Protein AF-A0A257A6Y6-F1 (afdb_monomer_lite)

Sequence (175 aa):
MRRFQKVVIEVLAIAIVLIFVLYIRKLEIEFATEEYEHLYDILMAGVLIVLAGYVSLRTGLSTSILELLFGGLGRLLGITPTGTLAFLAEIGAIMLMFIAGTEIDINILKKKFKESMLLGSLIFLVPFTTLTITHAVWKGALTHASILLGIALGATSVAVVYTILYDILILYSPL

Foldseek 3Di:
DVVVVVVVVVVVVLVVVVVVLLVVLVVPPVPVDPVVLVVNLVVQLVVLLVVLVVVCVVPVDDSVVSSVVSVVVVVVVVRDCDPVNVVVVVVVVVVVVVVVVVPDDPVVCVVCVVVCVVVVCCLQCVQLVVQLVVVCVVVVHRDPVSNVRSNVPSDDDVPVVVSVCVVVVVVVDDD

pLDDT: mean 82.17, std 13.12, range [41.72, 97.62]

Structure (mmCIF, N/CA/C/O backbone):
data_AF-A0A257A6Y6-F1
#
_entry.id   AF-A0A257A6Y6-F1
#
loop_
_atom_site.group_PDB
_atom_site.id
_atom_site.type_symbol
_atom_site.label_atom_id
_atom_site.label_alt_id
_atom_site.label_comp_id
_atom_site.label_asym_id
_atom_site.label_entity_id
_atom_site.label_seq_id
_atom_site.pdbx_PDB_ins_code
_atom_site.Cartn_x
_atom_site.Cartn_y
_atom_site.Cartn_z
_atom_site.occupancy
_atom_site.B_iso_or_equiv
_atom_site.auth_seq_id
_atom_site.auth_comp_id
_atom_site.auth_asym_id
_atom_site.auth_atom_id
_atom_site.pdbx_PDB_model_num
ATOM 1 N N . MET A 1 1 ? -9.467 -34.183 -17.271 1.00 52.50 1 MET A N 1
ATOM 2 C CA . MET A 1 1 ? -8.665 -33.692 -18.421 1.00 52.50 1 MET A CA 1
ATOM 3 C C . MET A 1 1 ? -8.907 -32.226 -18.801 1.00 52.50 1 MET A C 1
ATOM 5 O O . MET A 1 1 ? -7.928 -31.499 -18.889 1.00 52.50 1 MET A O 1
ATOM 9 N N . ARG A 1 2 ? -10.152 -31.733 -18.952 1.00 59.53 2 ARG A N 1
ATOM 10 C CA . ARG A 1 2 ? -10.422 -30.342 -19.404 1.00 59.53 2 ARG A CA 1
ATOM 11 C C . ARG A 1 2 ? -9.898 -29.218 -18.488 1.00 59.53 2 ARG A C 1
ATOM 13 O O . ARG A 1 2 ? -9.516 -28.171 -18.991 1.00 59.53 2 ARG A O 1
ATOM 20 N N . ARG A 1 3 ? -9.863 -29.413 -17.162 1.00 65.19 3 ARG A N 1
ATOM 21 C CA . ARG A 1 3 ? -9.395 -28.385 -16.204 1.00 65.19 3 ARG A CA 1
ATOM 22 C C . ARG A 1 3 ? -7.877 -28.175 -16.268 1.00 65.19 3 ARG A C 1
ATOM 24 O O . ARG A 1 3 ? -7.427 -27.042 -16.261 1.00 65.19 3 ARG A O 1
ATOM 31 N N . PHE A 1 4 ? -7.115 -29.258 -16.428 1.00 66.81 4 PHE A N 1
ATOM 32 C CA . PHE A 1 4 ? -5.658 -29.212 -16.576 1.00 66.81 4 PHE A CA 1
ATOM 33 C C . PHE A 1 4 ? -5.238 -28.563 -17.904 1.00 66.81 4 PHE A C 1
ATOM 35 O O . PHE A 1 4 ? -4.391 -27.681 -17.911 1.00 66.81 4 PHE A O 1
ATOM 42 N N . GLN A 1 5 ? -5.902 -28.908 -19.016 1.00 68.69 5 GLN A N 1
ATOM 43 C CA . GLN A 1 5 ? -5.630 -28.281 -20.317 1.00 68.69 5 GLN A CA 1
ATOM 44 C C . GLN A 1 5 ? -5.923 -26.774 -20.328 1.00 68.69 5 GLN A C 1
ATOM 46 O O . GLN A 1 5 ? -5.156 -26.020 -20.915 1.00 68.69 5 GLN A O 1
ATOM 51 N N . LYS A 1 6 ? -6.983 -26.318 -19.644 1.00 68.81 6 LYS A N 1
ATOM 52 C CA . LYS A 1 6 ? -7.270 -24.881 -19.502 1.00 68.81 6 LYS A CA 1
ATOM 53 C C . LYS A 1 6 ? -6.167 -24.141 -18.742 1.00 68.81 6 LYS A C 1
ATOM 55 O O . LYS A 1 6 ? -5.721 -23.102 -19.205 1.00 68.81 6 LYS A O 1
ATOM 60 N N . VAL A 1 7 ? -5.682 -24.705 -17.634 1.00 67.62 7 VAL A N 1
ATOM 61 C CA . VAL A 1 7 ? -4.586 -24.104 -16.852 1.00 67.62 7 VAL A CA 1
ATOM 62 C C . VAL A 1 7 ? -3.303 -24.019 -17.681 1.00 67.62 7 VAL A C 1
ATOM 64 O O . VAL A 1 7 ? -2.652 -22.982 -17.685 1.00 67.62 7 VAL A O 1
ATOM 67 N N . VAL A 1 8 ? -2.964 -25.068 -18.435 1.00 71.94 8 VAL A N 1
ATOM 68 C CA . VAL A 1 8 ? -1.762 -25.077 -19.286 1.00 71.94 8 VAL A CA 1
ATOM 69 C C . VAL A 1 8 ? -1.834 -24.014 -20.387 1.00 71.94 8 VAL A C 1
ATOM 71 O O . VAL A 1 8 ? -0.859 -23.299 -20.596 1.00 71.94 8 VAL A O 1
ATOM 74 N N . ILE A 1 9 ? -2.983 -23.868 -21.053 1.00 72.25 9 ILE A N 1
ATOM 75 C CA . ILE A 1 9 ? -3.188 -22.851 -22.099 1.00 72.25 9 ILE A CA 1
ATOM 76 C C . ILE A 1 9 ? -3.085 -21.434 -21.521 1.00 72.25 9 ILE A C 1
ATOM 78 O O . ILE A 1 9 ? -2.517 -20.550 -22.153 1.00 72.25 9 ILE A O 1
ATOM 82 N N . GLU A 1 10 ? -3.596 -21.213 -20.314 1.00 65.25 10 GLU A N 1
ATOM 83 C CA . GLU A 1 10 ? -3.564 -19.903 -19.658 1.00 65.25 10 GLU A CA 1
ATOM 84 C C . GLU A 1 10 ? -2.170 -19.532 -19.151 1.00 65.25 10 GLU A C 1
ATOM 86 O O . GLU A 1 10 ? -1.745 -18.393 -19.324 1.00 65.25 10 GLU A O 1
ATOM 91 N N . VAL A 1 11 ? -1.428 -20.490 -18.586 1.00 70.50 11 VAL A N 1
ATOM 92 C CA . VAL A 1 11 ? -0.019 -20.291 -18.215 1.00 70.50 11 VAL A CA 1
ATOM 93 C C . VAL A 1 11 ? 0.812 -19.974 -19.456 1.00 70.50 11 VAL A C 1
ATOM 95 O O . VAL A 1 11 ? 1.629 -19.058 -19.423 1.00 70.50 11 VAL A O 1
ATOM 98 N N . LEU A 1 12 ? 0.559 -20.670 -20.567 1.00 74.88 12 LEU A N 1
ATOM 99 C CA . LEU A 1 12 ? 1.161 -20.353 -21.861 1.00 74.88 12 LEU A CA 1
ATOM 100 C C . LEU A 1 12 ? 0.779 -18.952 -22.338 1.00 74.88 12 LEU A C 1
ATOM 102 O O . LEU A 1 12 ? 1.658 -18.227 -22.777 1.00 74.88 12 LEU A O 1
ATOM 106 N N . ALA A 1 13 ? -0.482 -18.537 -22.216 1.00 70.75 13 ALA A N 1
ATOM 107 C CA . ALA A 1 13 ? -0.917 -17.199 -22.614 1.00 70.75 13 ALA A CA 1
ATOM 108 C C . ALA A 1 13 ? -0.239 -16.100 -21.778 1.00 70.75 13 ALA A C 1
ATOM 110 O O . ALA A 1 13 ? 0.275 -15.141 -22.344 1.00 70.75 13 ALA A O 1
ATOM 111 N N . ILE A 1 14 ? -0.162 -16.262 -20.454 1.00 70.25 14 ILE A N 1
ATOM 112 C CA . ILE A 1 14 ? 0.536 -15.319 -19.566 1.00 70.25 14 ILE A CA 1
ATOM 113 C C . ILE A 1 14 ? 2.029 -15.285 -19.899 1.00 70.25 14 ILE A C 1
ATOM 115 O O . ILE A 1 14 ? 2.600 -14.206 -20.039 1.00 70.25 14 ILE A O 1
ATOM 119 N N . ALA A 1 15 ? 2.658 -16.449 -20.080 1.00 72.19 15 ALA A N 1
ATOM 120 C CA . ALA A 1 15 ? 4.059 -16.537 -20.473 1.00 72.19 15 ALA A CA 1
ATOM 121 C C . ALA A 1 15 ? 4.304 -15.891 -21.843 1.00 72.19 15 ALA A C 1
ATOM 123 O O . ALA A 1 15 ? 5.286 -15.179 -21.997 1.00 72.19 15 ALA A O 1
ATOM 124 N N . ILE A 1 16 ? 3.404 -16.069 -22.814 1.00 77.69 16 ILE A N 1
ATOM 125 C CA . ILE A 1 16 ? 3.476 -15.435 -24.137 1.00 77.69 16 ILE A CA 1
ATOM 126 C C . ILE A 1 16 ? 3.357 -13.920 -24.015 1.00 77.69 16 ILE A C 1
ATOM 128 O O . ILE A 1 16 ? 4.151 -13.220 -24.631 1.00 77.69 16 ILE A O 1
ATOM 132 N N . VAL A 1 17 ? 2.421 -13.400 -23.215 1.00 72.12 17 VAL A N 1
ATOM 133 C CA . VAL A 1 17 ? 2.286 -11.950 -23.016 1.00 72.12 17 VAL A CA 1
ATOM 134 C C . VAL A 1 17 ? 3.529 -11.389 -22.330 1.00 72.12 17 VAL A C 1
ATOM 136 O O . VAL A 1 17 ? 4.058 -10.382 -22.785 1.00 72.12 17 VAL A O 1
ATOM 139 N N . LEU A 1 18 ? 4.056 -12.061 -21.303 1.00 71.12 18 LEU A N 1
ATOM 140 C CA . LEU A 1 18 ? 5.301 -11.657 -20.643 1.00 71.12 18 LEU A CA 1
ATOM 141 C C . LEU A 1 18 ? 6.507 -11.728 -21.591 1.00 71.12 18 LEU A C 1
ATOM 143 O O . LEU A 1 18 ? 7.322 -10.814 -21.609 1.00 71.12 18 LEU A O 1
ATOM 147 N N . ILE A 1 19 ? 6.618 -12.770 -22.416 1.00 73.31 19 ILE A N 1
ATOM 148 C CA . ILE A 1 19 ? 7.683 -12.908 -23.420 1.00 73.31 19 ILE A CA 1
ATOM 149 C C . ILE A 1 19 ? 7.540 -11.848 -24.515 1.00 73.31 19 ILE A C 1
ATOM 151 O O . ILE A 1 19 ? 8.543 -11.289 -24.940 1.00 73.31 19 ILE A O 1
ATOM 155 N N . PHE A 1 20 ? 6.321 -11.539 -24.954 1.00 74.88 20 PHE A N 1
ATOM 156 C CA . PHE A 1 20 ? 6.046 -10.486 -25.928 1.00 74.88 20 PHE A CA 1
ATOM 157 C C . PHE A 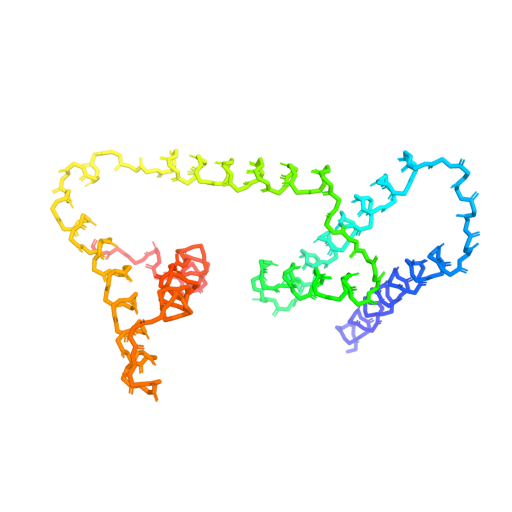1 20 ? 6.437 -9.114 -25.375 1.00 74.88 20 PHE A C 1
ATOM 159 O O . PHE A 1 20 ? 7.163 -8.371 -26.024 1.00 74.88 20 PHE A O 1
ATOM 166 N N . VAL A 1 21 ? 6.057 -8.830 -24.132 1.00 69.38 21 VAL A N 1
ATOM 167 C CA . VAL A 1 21 ? 6.500 -7.661 -23.364 1.00 69.38 21 VAL A CA 1
ATOM 168 C C . VAL A 1 21 ? 8.030 -7.560 -23.321 1.00 69.38 21 VAL A C 1
ATOM 170 O O . VAL A 1 21 ? 8.603 -6.511 -23.614 1.00 69.38 21 VAL A O 1
ATOM 173 N N . LEU A 1 22 ? 8.710 -8.663 -22.995 1.00 67.44 22 LEU A N 1
ATOM 174 C CA . LEU A 1 22 ? 10.173 -8.726 -22.954 1.00 67.44 22 LEU A CA 1
ATOM 175 C C . LEU A 1 22 ? 10.795 -8.521 -24.337 1.00 67.44 22 LEU A C 1
ATOM 177 O O . LEU A 1 22 ? 11.850 -7.898 -24.455 1.00 67.44 22 LEU A O 1
ATOM 181 N N . TYR A 1 23 ? 10.151 -9.047 -25.375 1.00 70.75 23 TYR A N 1
ATOM 182 C CA . TYR A 1 23 ? 10.593 -8.940 -26.756 1.00 70.75 23 TYR A CA 1
ATOM 183 C C . TYR A 1 23 ? 10.501 -7.502 -27.267 1.00 70.75 23 TYR A C 1
ATOM 185 O O . TYR A 1 23 ? 11.476 -7.017 -27.835 1.00 70.75 23 TYR A O 1
ATOM 193 N N . ILE A 1 24 ? 9.394 -6.799 -26.998 1.00 68.19 24 ILE A N 1
ATOM 194 C CA . ILE A 1 24 ? 9.243 -5.380 -27.351 1.00 68.19 24 ILE A CA 1
ATOM 195 C C . ILE A 1 24 ? 10.332 -4.540 -26.672 1.00 68.19 24 ILE A C 1
ATOM 197 O O . ILE A 1 24 ? 10.921 -3.677 -27.316 1.00 68.19 24 ILE A O 1
ATOM 201 N N . ARG A 1 25 ? 10.677 -4.841 -25.413 1.00 64.31 25 ARG A N 1
ATOM 202 C CA . ARG A 1 25 ? 11.758 -4.139 -24.707 1.00 64.31 25 ARG A CA 1
ATOM 203 C C . ARG A 1 25 ? 13.143 -4.422 -25.287 1.00 64.31 25 ARG A C 1
ATOM 205 O O . ARG A 1 25 ? 13.955 -3.513 -25.418 1.00 64.31 25 ARG A O 1
ATOM 212 N N . LYS A 1 26 ? 13.430 -5.688 -25.607 1.00 64.75 26 LYS A N 1
ATOM 213 C CA . LYS A 1 26 ? 14.716 -6.104 -26.191 1.00 64.75 26 LYS A CA 1
ATOM 214 C C . LYS A 1 26 ? 14.917 -5.540 -27.596 1.00 64.75 26 LYS A C 1
ATOM 216 O O . LYS A 1 26 ? 16.043 -5.514 -28.076 1.00 64.75 26 LYS A O 1
ATOM 221 N N . LEU A 1 27 ? 13.843 -5.102 -28.247 1.00 64.69 27 LEU A N 1
ATOM 222 C CA . LEU A 1 27 ? 13.906 -4.587 -29.601 1.00 64.69 27 LEU A CA 1
ATOM 223 C C . LEU A 1 27 ? 14.660 -3.255 -29.726 1.00 64.69 27 LEU A C 1
ATOM 225 O O . LEU A 1 27 ? 14.687 -2.775 -30.852 1.00 64.69 27 LEU A O 1
ATOM 229 N N . GLU A 1 28 ? 15.224 -2.691 -28.633 1.00 52.81 28 GLU A N 1
ATOM 230 C CA . GLU A 1 28 ? 15.923 -1.389 -28.593 1.00 52.81 28 GLU A CA 1
ATOM 231 C C . GLU A 1 28 ? 15.316 -0.464 -29.640 1.00 52.81 28 GLU A C 1
ATOM 233 O O . GLU A 1 28 ? 15.978 -0.036 -30.583 1.00 52.81 28 GLU A O 1
ATOM 238 N N . ILE A 1 29 ? 13.992 -0.261 -29.550 1.00 56.50 29 ILE A N 1
ATOM 239 C CA . ILE A 1 29 ? 13.375 0.760 -30.376 1.00 56.50 29 ILE A CA 1
ATOM 240 C C . ILE A 1 29 ? 14.006 2.028 -29.84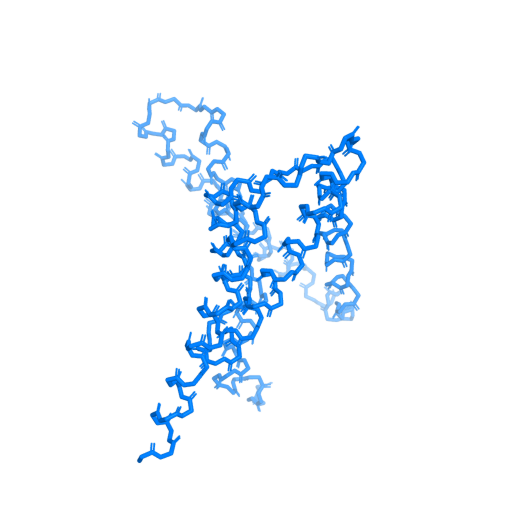0 1.00 56.50 29 ILE A C 1
ATOM 242 O O . ILE A 1 29 ? 13.686 2.468 -28.737 1.00 56.50 29 ILE A O 1
ATOM 246 N N . GLU A 1 30 ? 14.993 2.510 -30.583 1.00 48.75 30 GLU A N 1
ATOM 247 C CA . GLU A 1 30 ? 15.723 3.743 -30.382 1.00 48.75 30 GLU A CA 1
ATOM 248 C C . GLU A 1 30 ? 14.687 4.856 -30.563 1.00 48.75 30 GLU A C 1
ATOM 250 O O . GLU A 1 30 ? 14.535 5.471 -31.618 1.00 48.75 30 GLU A O 1
ATOM 255 N N . PHE A 1 31 ? 13.829 5.003 -29.555 1.00 54.31 31 PHE A N 1
ATOM 256 C CA . PHE A 1 31 ? 12.804 6.016 -29.505 1.00 54.31 31 PHE A CA 1
ATOM 257 C C . PHE A 1 31 ? 13.561 7.326 -29.362 1.00 54.31 31 PHE A C 1
ATOM 259 O O . PHE A 1 31 ? 14.047 7.676 -28.292 1.00 54.31 31 PHE A O 1
ATOM 266 N N . ALA A 1 32 ? 13.704 8.029 -30.480 1.00 54.47 32 ALA A N 1
ATOM 267 C CA . ALA A 1 32 ? 14.546 9.209 -30.629 1.00 54.47 32 ALA A CA 1
ATOM 268 C C . ALA A 1 32 ? 14.074 10.447 -29.822 1.00 54.47 32 ALA A C 1
ATOM 270 O O . ALA A 1 32 ? 14.521 11.558 -30.092 1.00 54.47 32 ALA A O 1
ATOM 271 N N . THR A 1 33 ? 13.173 10.282 -28.844 1.00 60.44 33 THR A N 1
ATOM 272 C CA . THR A 1 33 ? 12.522 11.359 -28.075 1.00 60.44 33 THR A CA 1
ATOM 273 C C . THR A 1 33 ? 12.005 10.833 -26.723 1.00 60.44 33 THR A C 1
ATOM 275 O O . THR A 1 33 ? 11.277 9.839 -26.707 1.00 60.44 33 THR A O 1
ATOM 278 N N . GLU A 1 34 ? 12.322 11.528 -25.615 1.00 62.12 34 GLU A N 1
ATOM 279 C CA . GLU A 1 34 ? 11.955 11.183 -24.214 1.00 62.12 34 GLU A CA 1
ATOM 280 C C . GLU A 1 34 ? 10.445 10.934 -24.001 1.00 62.12 34 GLU A C 1
ATOM 282 O O . GLU A 1 34 ? 10.036 10.161 -23.136 1.00 62.12 34 GLU A O 1
ATOM 287 N N . GLU A 1 35 ? 9.593 11.540 -24.829 1.00 64.50 35 GLU A N 1
ATOM 288 C CA . GLU A 1 35 ? 8.132 11.433 -24.740 1.00 64.50 35 GLU A CA 1
ATOM 289 C C . GLU A 1 35 ? 7.608 9.994 -24.940 1.00 64.50 35 GLU A C 1
ATOM 291 O O . GLU A 1 35 ? 6.633 9.586 -24.303 1.00 64.50 35 GLU A O 1
ATOM 296 N N . TYR A 1 36 ? 8.277 9.182 -25.768 1.00 67.31 36 TYR A N 1
ATOM 297 C CA . TYR A 1 36 ? 7.852 7.801 -26.039 1.00 67.31 36 TYR A CA 1
ATOM 298 C C . TYR A 1 36 ? 8.282 6.812 -24.953 1.00 67.31 36 TYR A C 1
ATOM 300 O O . TYR A 1 36 ? 7.615 5.794 -24.760 1.00 67.31 36 TYR A O 1
ATOM 308 N N . GLU A 1 37 ? 9.355 7.112 -24.218 1.00 66.94 37 GLU A N 1
ATOM 309 C CA . GLU A 1 37 ? 9.819 6.273 -23.110 1.00 66.94 37 GLU A CA 1
ATOM 310 C C . GLU A 1 37 ? 8.783 6.269 -21.973 1.00 66.94 37 GLU A C 1
ATOM 312 O O . GLU A 1 37 ? 8.416 5.218 -21.445 1.00 66.94 37 GLU A O 1
ATOM 317 N N . HIS A 1 38 ? 8.194 7.434 -21.681 1.00 73.31 38 HIS A N 1
ATOM 318 C CA . HIS A 1 38 ? 7.113 7.557 -20.703 1.00 73.31 38 HIS A CA 1
ATOM 319 C C . HIS A 1 38 ? 5.833 6.828 -21.124 1.00 73.31 38 HIS A C 1
ATOM 321 O O . HIS A 1 38 ? 5.181 6.195 -20.289 1.00 73.31 38 HIS A O 1
ATOM 327 N N . LEU A 1 39 ? 5.469 6.895 -22.409 1.00 78.00 39 LEU A N 1
ATOM 328 C CA . LEU A 1 39 ? 4.303 6.185 -22.937 1.00 78.00 39 LEU A CA 1
ATOM 329 C C . LEU A 1 39 ? 4.484 4.665 -22.834 1.00 78.00 39 LEU A C 1
ATOM 331 O O . LEU A 1 39 ? 3.550 3.956 -22.450 1.00 78.00 39 LEU A O 1
ATOM 335 N N . TYR A 1 40 ? 5.684 4.173 -23.142 1.00 78.00 40 TYR A N 1
ATOM 336 C CA . TYR A 1 40 ? 6.017 2.759 -23.038 1.00 78.00 40 TYR A CA 1
ATOM 337 C C . TYR A 1 40 ? 5.865 2.240 -21.602 1.00 78.00 40 TYR A C 1
ATOM 339 O O . TYR A 1 40 ? 5.175 1.241 -21.390 1.00 78.00 40 TYR A O 1
ATOM 347 N N . ASP A 1 41 ? 6.423 2.948 -20.616 1.00 78.56 41 ASP A N 1
ATOM 348 C CA . ASP A 1 41 ? 6.339 2.565 -19.200 1.00 78.56 41 ASP A CA 1
ATOM 349 C C . ASP A 1 41 ? 4.887 2.510 -18.691 1.00 78.56 41 ASP A C 1
ATOM 351 O O . ASP A 1 41 ? 4.521 1.590 -17.954 1.00 78.56 41 ASP A O 1
ATOM 355 N N . ILE A 1 42 ? 4.025 3.436 -19.127 1.00 83.62 42 ILE A N 1
ATOM 356 C CA . ILE A 1 42 ? 2.598 3.456 -18.758 1.00 83.62 42 ILE A CA 1
ATOM 357 C C . ILE A 1 42 ? 1.847 2.272 -19.372 1.00 83.62 42 ILE A C 1
ATOM 359 O O . ILE A 1 42 ? 1.098 1.586 -18.672 1.00 83.62 42 ILE A O 1
ATOM 363 N N . LEU A 1 43 ? 2.041 2.013 -20.669 1.00 83.88 43 LEU A N 1
ATOM 364 C CA . LEU A 1 43 ? 1.409 0.878 -21.350 1.00 83.88 43 LEU A CA 1
ATOM 365 C C . LEU A 1 43 ? 1.838 -0.441 -20.710 1.00 83.88 43 LEU A C 1
ATOM 367 O O . LEU A 1 43 ? 1.012 -1.317 -20.451 1.00 83.88 43 LEU A O 1
ATOM 371 N N . MET A 1 44 ? 3.125 -0.546 -20.395 1.00 81.25 44 MET A N 1
ATOM 372 C CA . MET A 1 44 ? 3.700 -1.701 -19.735 1.00 81.25 44 MET A CA 1
ATOM 373 C C . MET A 1 44 ? 3.135 -1.922 -18.332 1.00 81.25 44 MET A C 1
ATOM 375 O O . MET A 1 44 ? 2.715 -3.038 -18.011 1.00 81.25 44 MET A O 1
ATOM 379 N N . ALA A 1 45 ? 3.066 -0.872 -17.513 1.00 86.31 45 ALA A N 1
ATOM 380 C CA . ALA A 1 45 ? 2.431 -0.936 -16.202 1.00 86.31 45 ALA A CA 1
ATOM 381 C C . ALA A 1 45 ? 0.957 -1.365 -16.317 1.00 86.31 45 ALA A C 1
ATOM 383 O O . ALA A 1 45 ? 0.524 -2.264 -15.598 1.00 86.31 45 ALA A O 1
ATOM 384 N N . GLY A 1 46 ? 0.209 -0.804 -17.273 1.00 88.25 46 GLY A N 1
ATOM 385 C CA . GLY A 1 46 ? -1.187 -1.164 -17.527 1.00 88.25 46 GLY A CA 1
ATOM 386 C C . GLY A 1 46 ? -1.377 -2.643 -17.878 1.00 88.25 46 GLY A C 1
ATOM 387 O O . GLY A 1 46 ? -2.234 -3.309 -17.297 1.00 88.25 46 GLY A O 1
ATOM 388 N N . VAL A 1 47 ? -0.546 -3.191 -18.772 1.00 87.06 47 VAL A N 1
ATOM 389 C CA . VAL A 1 47 ? -0.579 -4.623 -19.123 1.00 87.06 47 VAL A CA 1
ATOM 390 C C . VAL A 1 47 ? -0.303 -5.495 -17.897 1.00 87.06 47 VAL A C 1
ATOM 392 O O . VAL A 1 47 ? -1.020 -6.468 -17.664 1.00 87.06 47 VAL A O 1
ATOM 395 N N . LEU A 1 48 ? 0.702 -5.145 -17.089 1.00 87.31 48 LEU A N 1
ATOM 396 C CA . LEU A 1 48 ? 1.046 -5.900 -15.882 1.00 87.31 48 LEU A CA 1
ATOM 397 C C . LEU A 1 48 ? -0.072 -5.868 -14.831 1.00 87.31 48 LEU A C 1
ATOM 399 O O . LEU A 1 48 ? -0.359 -6.907 -14.238 1.00 87.31 48 LEU A O 1
ATOM 403 N N . ILE A 1 49 ? -0.739 -4.726 -14.645 1.00 90.81 49 ILE A N 1
ATOM 404 C CA . ILE A 1 49 ? -1.890 -4.585 -13.737 1.00 90.81 49 ILE A CA 1
ATOM 405 C C . ILE A 1 49 ? -3.061 -5.461 -14.208 1.00 90.81 49 ILE A C 1
ATOM 407 O O . ILE A 1 49 ? -3.619 -6.230 -13.426 1.00 90.81 49 ILE A O 1
ATOM 411 N N . VAL A 1 50 ? -3.400 -5.427 -15.501 1.00 89.69 50 VAL A N 1
ATOM 412 C CA . VAL A 1 50 ? -4.481 -6.261 -16.060 1.00 89.69 50 VAL A CA 1
ATOM 413 C C . VAL A 1 50 ? -4.162 -7.753 -15.922 1.00 89.69 50 VAL A C 1
ATOM 415 O O . VAL A 1 50 ? -5.036 -8.545 -15.561 1.00 89.69 50 VAL A O 1
ATOM 418 N N . LEU A 1 51 ? -2.908 -8.150 -16.162 1.00 86.94 51 LEU A N 1
ATOM 419 C CA . LEU A 1 51 ? -2.467 -9.528 -15.949 1.00 86.94 51 LEU A CA 1
ATOM 420 C C . LEU A 1 51 ? -2.565 -9.939 -14.477 1.00 86.94 51 LEU A C 1
ATOM 422 O O . LEU A 1 51 ? -3.045 -11.037 -14.197 1.00 86.94 51 LEU A O 1
ATOM 426 N N . ALA A 1 52 ? -2.163 -9.074 -13.544 1.00 87.06 52 ALA A N 1
ATOM 427 C CA . ALA A 1 52 ? -2.302 -9.330 -12.114 1.00 87.06 52 ALA A CA 1
ATOM 428 C C . ALA A 1 52 ? -3.773 -9.551 -11.723 1.00 87.06 52 ALA A C 1
ATOM 430 O O . ALA A 1 52 ? -4.087 -10.532 -11.044 1.00 87.06 52 ALA A O 1
ATOM 431 N N . GLY A 1 53 ? -4.688 -8.717 -12.230 1.00 87.31 53 GLY A N 1
ATOM 432 C CA . GLY A 1 53 ? -6.133 -8.887 -12.047 1.00 87.31 53 GLY A CA 1
ATOM 433 C C . GLY A 1 53 ? -6.662 -10.205 -12.624 1.00 87.31 53 GLY A C 1
ATOM 434 O O . GLY A 1 53 ? -7.409 -10.928 -11.963 1.00 87.31 53 GLY A O 1
ATOM 435 N N . TYR A 1 54 ? -6.222 -10.589 -13.824 1.00 86.50 54 TYR A N 1
ATOM 436 C CA . TYR A 1 54 ? -6.586 -11.878 -14.419 1.00 86.50 54 TYR A CA 1
ATOM 437 C C . TYR A 1 54 ? -6.095 -13.071 -13.579 1.00 86.50 54 TYR A C 1
ATOM 439 O O . TYR A 1 54 ? -6.848 -14.019 -13.335 1.00 86.50 54 TYR A O 1
ATOM 447 N N . VAL A 1 55 ? -4.844 -13.028 -13.107 1.00 83.56 55 VAL A N 1
ATOM 448 C CA . VAL A 1 55 ? -4.258 -14.075 -12.253 1.00 83.56 55 VAL A CA 1
ATOM 449 C C . VAL A 1 55 ? -4.968 -14.141 -10.898 1.00 83.56 55 VAL A C 1
ATOM 451 O O . VAL A 1 55 ? -5.176 -15.239 -10.371 1.00 83.56 55 VAL A O 1
ATOM 454 N N . SER A 1 56 ? -5.407 -13.002 -10.359 1.00 82.94 56 SER A N 1
ATOM 455 C CA . SER A 1 56 ? -6.180 -12.926 -9.115 1.00 82.94 56 SER A CA 1
ATOM 456 C C . SER A 1 56 ? -7.477 -13.726 -9.205 1.00 82.94 56 SER A C 1
ATOM 458 O O . SER A 1 56 ? -7.698 -14.623 -8.389 1.00 82.94 56 SER A O 1
ATOM 460 N N . LEU A 1 57 ? -8.263 -13.522 -10.269 1.00 83.06 57 LEU A N 1
ATOM 461 C CA . LEU A 1 57 ? -9.522 -14.245 -10.500 1.00 83.06 57 LEU A CA 1
ATOM 462 C C . LEU A 1 57 ? -9.347 -15.771 -10.581 1.00 83.06 57 LEU A C 1
ATOM 464 O O . LEU A 1 57 ? -10.298 -16.522 -10.370 1.00 83.06 57 LEU A O 1
ATOM 468 N N . ARG A 1 58 ? -8.144 -16.248 -10.916 1.00 78.56 58 ARG A N 1
ATOM 469 C CA . ARG A 1 58 ? -7.842 -17.679 -11.062 1.00 78.56 58 ARG A CA 1
ATOM 470 C C . ARG A 1 58 ? -7.280 -18.315 -9.807 1.00 78.56 58 ARG A C 1
ATOM 472 O O . ARG A 1 58 ? -7.593 -19.468 -9.522 1.00 78.56 58 ARG A O 1
ATOM 479 N N . THR A 1 59 ? -6.415 -17.592 -9.110 1.00 76.25 59 THR A N 1
ATOM 480 C CA . THR A 1 59 ? -5.712 -18.091 -7.924 1.00 76.25 59 THR A CA 1
ATOM 481 C C . THR A 1 59 ? -6.515 -17.891 -6.644 1.00 76.25 59 THR A C 1
ATOM 483 O O . THR A 1 59 ? -6.251 -18.582 -5.665 1.00 76.25 59 THR A O 1
ATOM 486 N N . GLY A 1 60 ? -7.485 -16.970 -6.645 1.00 73.62 60 GLY A N 1
ATOM 487 C CA . GLY A 1 60 ? -8.183 -16.534 -5.435 1.00 73.62 60 GLY A CA 1
ATOM 488 C C . GLY A 1 60 ? -7.318 -15.650 -4.528 1.00 73.62 60 GLY A C 1
ATOM 489 O O . GLY A 1 60 ? -7.719 -15.348 -3.410 1.00 73.62 60 GLY A O 1
ATOM 490 N N . LEU A 1 61 ? -6.126 -15.241 -4.981 1.00 78.00 61 LEU A N 1
ATOM 491 C CA . LEU A 1 61 ? -5.288 -14.277 -4.270 1.00 78.00 61 LEU A CA 1
ATOM 492 C C . LEU A 1 61 ? -5.809 -12.858 -4.508 1.00 78.00 61 LEU A C 1
ATOM 494 O O . LEU A 1 61 ? -6.279 -12.549 -5.601 1.00 78.00 61 LEU A O 1
ATOM 498 N N . SER A 1 62 ? -5.675 -11.979 -3.512 1.00 81.56 62 SER A N 1
ATOM 499 C CA . SER A 1 62 ? -6.044 -10.562 -3.634 1.00 81.56 62 SER A CA 1
ATOM 500 C C . SER A 1 62 ? -5.343 -9.899 -4.829 1.00 81.56 62 SER A C 1
ATOM 502 O O . SER A 1 62 ? -4.132 -10.066 -5.015 1.00 81.56 62 SER A O 1
ATOM 504 N N . THR A 1 63 ? -6.100 -9.127 -5.615 1.00 85.38 63 THR A N 1
ATOM 505 C CA . THR A 1 63 ? -5.597 -8.362 -6.770 1.00 85.38 63 THR A CA 1
ATOM 506 C C . THR A 1 63 ? -4.413 -7.482 -6.382 1.00 85.38 63 THR A C 1
ATOM 508 O O . THR A 1 63 ? -3.377 -7.548 -7.034 1.00 85.38 63 THR A O 1
ATOM 511 N N . SER A 1 64 ? -4.503 -6.766 -5.258 1.00 85.69 64 SER A N 1
ATOM 512 C CA . SER A 1 64 ? -3.457 -5.849 -4.789 1.00 85.69 64 SER A CA 1
ATOM 513 C C . SER A 1 64 ? -2.130 -6.549 -4.477 1.00 85.69 64 SER A C 1
ATOM 515 O O . SER A 1 64 ? -1.064 -5.997 -4.735 1.00 85.69 64 SER A O 1
ATOM 517 N N . ILE A 1 65 ? -2.164 -7.783 -3.955 1.00 84.75 65 ILE A N 1
ATOM 518 C CA . ILE A 1 65 ? -0.937 -8.562 -3.705 1.00 84.75 65 ILE A CA 1
ATOM 519 C C . ILE A 1 65 ? -0.252 -8.888 -5.034 1.00 84.75 65 ILE A C 1
ATOM 521 O O . ILE A 1 65 ? 0.962 -8.739 -5.166 1.00 84.75 65 ILE A O 1
ATOM 525 N N . LEU A 1 66 ? -1.026 -9.325 -6.029 1.00 86.25 66 LEU A N 1
ATOM 526 C CA . LEU A 1 66 ? -0.491 -9.671 -7.341 1.00 86.25 66 LEU A CA 1
ATOM 527 C C . LEU A 1 66 ? -0.010 -8.438 -8.107 1.00 86.25 66 LEU A C 1
ATOM 529 O O . LEU A 1 66 ? 1.037 -8.514 -8.740 1.00 86.25 66 LEU A O 1
ATOM 533 N N . GLU A 1 67 ? -0.701 -7.305 -8.009 1.00 90.38 67 GLU A N 1
ATOM 534 C CA . GLU A 1 67 ? -0.265 -6.034 -8.600 1.00 90.38 67 GLU A CA 1
ATOM 535 C C . GLU A 1 67 ? 1.083 -5.583 -8.026 1.00 90.38 67 GLU A C 1
ATOM 537 O O . GLU A 1 67 ? 1.968 -5.199 -8.788 1.00 90.38 67 GLU A O 1
ATOM 542 N N . LEU A 1 68 ? 1.294 -5.712 -6.710 1.00 89.12 68 LEU A N 1
ATOM 543 C CA . LEU A 1 68 ? 2.590 -5.427 -6.081 1.00 89.12 68 LEU A CA 1
ATOM 544 C C . LEU A 1 68 ? 3.694 -6.369 -6.579 1.00 89.12 68 LEU A C 1
ATOM 546 O O . LEU A 1 68 ? 4.795 -5.916 -6.897 1.00 89.12 68 LEU A O 1
ATOM 550 N N . LEU A 1 69 ? 3.409 -7.671 -6.682 1.00 88.00 69 LEU A N 1
ATOM 551 C CA . LEU A 1 69 ? 4.369 -8.650 -7.203 1.00 88.00 69 LEU A CA 1
ATOM 552 C C . LEU A 1 69 ? 4.719 -8.368 -8.669 1.00 88.00 69 LEU A C 1
ATOM 554 O O . LEU A 1 69 ? 5.894 -8.360 -9.030 1.00 88.00 69 LEU A O 1
ATOM 558 N N . PHE A 1 70 ? 3.717 -8.096 -9.504 1.00 89.12 70 PHE A N 1
ATOM 559 C CA . PHE A 1 70 ? 3.896 -7.786 -10.921 1.00 89.12 70 PHE A CA 1
ATO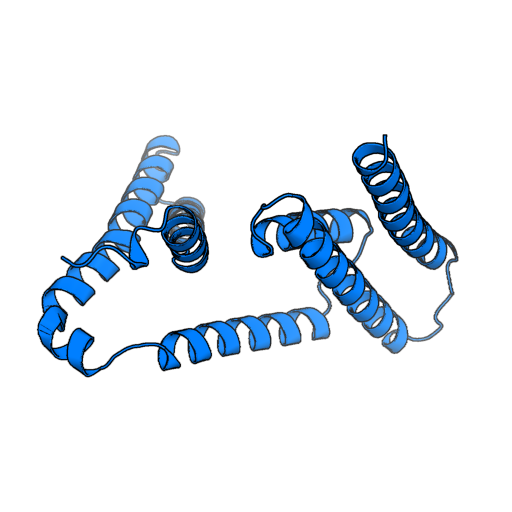M 560 C C . PHE A 1 70 ? 4.580 -6.433 -11.122 1.00 89.12 70 PHE A C 1
ATOM 562 O O . PHE A 1 70 ? 5.406 -6.314 -12.021 1.00 89.12 70 PHE A O 1
ATOM 569 N N . GLY A 1 71 ? 4.326 -5.445 -10.263 1.00 89.75 71 GLY A N 1
ATOM 570 C CA . GLY A 1 71 ? 5.068 -4.185 -10.232 1.00 89.75 71 GLY A CA 1
ATOM 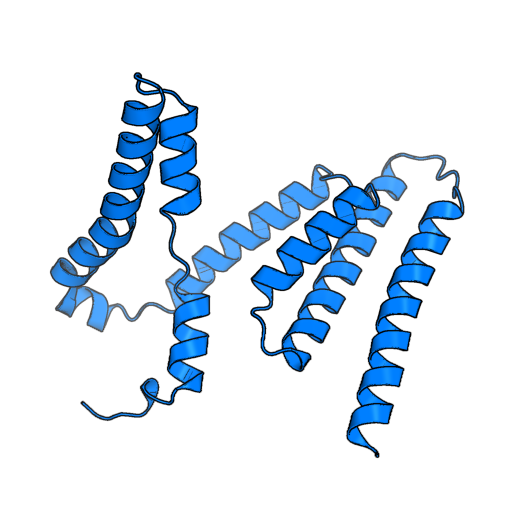571 C C . GLY A 1 71 ? 6.541 -4.391 -9.865 1.00 89.75 71 GLY A C 1
ATOM 572 O O . GLY A 1 71 ? 7.427 -3.852 -10.528 1.00 89.75 71 GLY A O 1
ATOM 573 N N . GLY A 1 72 ? 6.824 -5.246 -8.876 1.00 87.62 72 GLY A N 1
ATOM 574 C CA . GLY A 1 72 ? 8.187 -5.662 -8.531 1.00 87.62 72 GLY A CA 1
ATOM 575 C C . GLY A 1 72 ? 8.897 -6.374 -9.687 1.00 87.62 72 GLY A C 1
ATOM 576 O O . GLY A 1 72 ? 10.047 -6.057 -9.994 1.00 87.62 72 GLY A O 1
ATOM 577 N N . LEU A 1 73 ? 8.199 -7.274 -10.388 1.00 83.50 73 LEU A N 1
ATOM 578 C CA . LEU A 1 73 ? 8.696 -7.881 -11.627 1.00 83.50 73 LEU A CA 1
ATOM 579 C C . LEU A 1 73 ? 8.937 -6.814 -12.696 1.00 83.50 73 LEU A C 1
ATOM 581 O O . LEU A 1 73 ? 10.013 -6.785 -13.279 1.00 83.50 73 LEU A O 1
ATOM 585 N N . GLY A 1 74 ? 7.998 -5.890 -12.894 1.00 83.06 74 GLY A N 1
ATOM 586 C CA . GLY A 1 74 ? 8.127 -4.753 -13.802 1.00 83.06 74 GLY A CA 1
ATOM 587 C C . GLY A 1 74 ? 9.388 -3.930 -13.542 1.00 83.06 74 GLY A C 1
ATOM 588 O O . GLY A 1 74 ? 10.098 -3.579 -14.482 1.00 83.06 74 GLY A O 1
ATOM 589 N N . ARG A 1 75 ? 9.748 -3.717 -12.270 1.00 84.38 75 ARG A N 1
ATOM 590 C CA . ARG A 1 75 ? 11.001 -3.052 -11.891 1.00 84.38 75 ARG A CA 1
ATOM 591 C C . ARG A 1 75 ? 12.245 -3.856 -12.274 1.00 84.38 75 ARG A C 1
ATOM 593 O O . ARG A 1 75 ? 13.217 -3.262 -12.737 1.00 84.38 75 ARG A O 1
ATOM 600 N N . LEU A 1 76 ? 12.234 -5.184 -12.121 1.00 80.38 76 LEU A N 1
ATOM 601 C CA . LEU A 1 76 ? 13.310 -6.059 -12.626 1.00 80.38 76 LEU A CA 1
ATOM 602 C C . LEU A 1 76 ? 13.382 -6.030 -14.158 1.00 80.38 76 LEU A C 1
ATOM 604 O O . LEU A 1 76 ? 14.462 -6.092 -14.740 1.00 80.38 76 LEU A O 1
ATOM 608 N N . LEU A 1 77 ? 12.231 -5.853 -14.806 1.00 72.19 77 LEU A N 1
ATOM 609 C CA . LEU A 1 77 ? 12.096 -5.567 -16.230 1.00 72.19 77 LEU A CA 1
ATOM 610 C C . LEU A 1 77 ? 12.324 -4.086 -16.552 1.00 72.19 77 LEU A C 1
ATOM 612 O O . LEU A 1 77 ? 11.931 -3.644 -17.625 1.00 72.19 77 LEU A O 1
ATOM 616 N N . GLY A 1 78 ? 12.978 -3.347 -15.652 1.00 73.56 78 GLY A N 1
ATOM 617 C CA . GLY A 1 78 ? 13.466 -1.982 -15.813 1.00 73.56 78 GLY A CA 1
ATOM 618 C C . GLY A 1 78 ? 12.423 -0.923 -16.139 1.00 73.56 78 GLY A C 1
ATOM 619 O O . GLY A 1 78 ? 12.818 0.151 -16.576 1.00 73.56 78 GLY A O 1
ATOM 620 N N . ILE A 1 79 ? 11.143 -1.190 -15.872 1.00 77.56 79 ILE A N 1
ATOM 621 C CA . ILE A 1 79 ? 10.128 -0.140 -15.782 1.00 77.56 79 ILE A CA 1
ATOM 622 C C . ILE A 1 79 ? 10.547 0.794 -14.647 1.00 77.56 79 ILE A C 1
ATOM 624 O O . ILE A 1 79 ? 10.919 0.349 -13.545 1.00 77.56 79 ILE A O 1
ATOM 628 N N . THR A 1 80 ? 10.527 2.093 -14.918 1.00 77.38 80 THR A N 1
ATOM 629 C CA . THR A 1 80 ? 10.865 3.106 -13.924 1.00 77.38 80 THR A CA 1
ATOM 630 C C . THR A 1 80 ? 9.608 3.839 -13.465 1.00 77.38 80 THR A C 1
ATOM 632 O O . THR A 1 80 ? 8.664 4.003 -14.236 1.00 77.38 80 THR A O 1
ATOM 635 N N . PRO A 1 81 ? 9.537 4.269 -12.195 1.00 72.50 81 PRO A N 1
ATOM 636 C CA . PRO A 1 81 ? 8.486 5.177 -11.767 1.00 72.50 81 PRO A CA 1
ATOM 637 C C . PRO A 1 81 ? 8.726 6.548 -12.415 1.00 72.50 81 PRO A C 1
ATOM 639 O O . PRO A 1 81 ? 9.436 7.390 -11.868 1.00 72.50 81 PRO A O 1
ATOM 642 N N . THR A 1 82 ? 8.162 6.746 -13.606 1.00 84.12 82 THR A N 1
ATOM 643 C CA . THR A 1 82 ? 8.161 8.038 -14.303 1.00 84.12 82 THR A CA 1
ATOM 644 C C . THR A 1 82 ? 7.272 9.035 -13.558 1.00 84.12 82 THR A C 1
ATOM 646 O O . THR A 1 82 ? 6.351 8.640 -12.838 1.00 84.12 82 THR A O 1
ATOM 649 N N . GLY A 1 83 ? 7.513 10.341 -13.736 1.00 85.25 83 GLY A N 1
ATOM 650 C CA . GLY A 1 83 ? 6.699 11.386 -13.095 1.00 85.25 83 GLY A CA 1
ATOM 651 C C . GLY A 1 83 ? 5.204 11.234 -13.402 1.00 85.25 83 GLY A C 1
ATOM 652 O O . GLY A 1 83 ? 4.365 11.375 -12.516 1.00 85.25 83 GLY A O 1
ATOM 653 N N . THR A 1 84 ? 4.879 10.832 -14.632 1.00 85.75 84 THR A N 1
ATOM 654 C CA . THR A 1 84 ? 3.507 10.542 -15.060 1.00 85.75 84 THR A CA 1
ATOM 655 C C . THR A 1 84 ? 2.922 9.338 -14.324 1.00 85.75 84 THR A C 1
ATOM 657 O O . THR A 1 84 ? 1.819 9.431 -13.791 1.00 85.75 84 THR A O 1
ATOM 660 N N . LEU A 1 85 ? 3.651 8.218 -14.232 1.00 85.69 85 LEU A N 1
ATOM 661 C CA . LEU A 1 85 ? 3.167 7.026 -13.527 1.00 85.69 85 LEU A CA 1
ATOM 662 C C . LEU A 1 85 ? 2.972 7.291 -12.024 1.00 85.69 85 LEU A C 1
ATOM 664 O O . LEU A 1 85 ? 1.992 6.826 -11.444 1.00 85.69 85 LEU A O 1
ATOM 668 N N . ALA A 1 86 ? 3.861 8.077 -11.410 1.00 88.62 86 ALA A N 1
ATOM 669 C CA . ALA A 1 86 ? 3.728 8.514 -10.021 1.00 88.62 86 ALA A CA 1
ATOM 670 C C . ALA A 1 86 ? 2.485 9.396 -9.812 1.00 88.62 86 ALA A C 1
ATOM 672 O O . ALA A 1 86 ? 1.728 9.173 -8.869 1.00 88.62 86 ALA A O 1
ATOM 673 N N . PHE A 1 87 ? 2.226 10.334 -10.727 1.00 90.75 87 PHE A N 1
ATOM 674 C CA . PHE A 1 87 ? 1.028 11.174 -10.700 1.00 90.75 87 PHE A CA 1
ATOM 675 C C . PHE A 1 87 ? -0.267 10.353 -10.832 1.00 90.75 87 PHE A C 1
ATOM 677 O O . PHE A 1 87 ? -1.212 10.548 -10.068 1.00 90.75 87 PHE A O 1
ATOM 684 N N . LEU A 1 88 ? -0.305 9.379 -11.750 1.00 90.00 88 LEU A N 1
ATOM 685 C CA . LEU A 1 88 ? -1.427 8.439 -11.885 1.00 90.00 88 LEU A CA 1
ATOM 686 C C . LEU A 1 88 ? -1.644 7.610 -10.611 1.00 90.00 88 LEU A C 1
ATOM 688 O O . LEU A 1 88 ? -2.787 7.418 -10.193 1.00 90.00 88 LEU A O 1
ATOM 692 N N . ALA A 1 89 ? -0.565 7.137 -9.982 1.00 90.44 89 ALA A N 1
ATOM 693 C CA . ALA A 1 89 ? -0.641 6.394 -8.728 1.00 90.44 89 ALA A CA 1
ATOM 694 C C . ALA A 1 89 ? -1.204 7.253 -7.583 1.00 90.44 89 ALA A C 1
ATOM 696 O O . ALA A 1 89 ? -2.033 6.774 -6.810 1.00 90.44 89 ALA A O 1
ATOM 697 N N . GLU A 1 90 ? -0.809 8.526 -7.502 1.00 94.06 90 GLU A N 1
ATOM 698 C CA . GLU A 1 90 ? -1.323 9.471 -6.508 1.00 94.06 90 GLU A CA 1
ATOM 699 C C . GLU A 1 90 ? -2.822 9.740 -6.701 1.00 94.06 90 GLU A C 1
ATOM 701 O O . GLU A 1 90 ? -3.591 9.648 -5.741 1.00 94.06 90 GLU A O 1
ATOM 706 N N . ILE A 1 91 ? -3.266 9.964 -7.945 1.00 95.75 91 ILE A N 1
ATOM 707 C CA . ILE A 1 91 ? -4.697 10.077 -8.266 1.00 95.75 91 ILE A CA 1
ATOM 708 C C . ILE A 1 91 ? -5.437 8.810 -7.834 1.00 95.75 91 ILE A C 1
ATOM 710 O O . ILE A 1 91 ? -6.462 8.901 -7.161 1.00 95.75 91 ILE A O 1
ATOM 714 N N . GLY A 1 92 ? -4.920 7.630 -8.187 1.00 92.75 92 GLY A N 1
ATOM 715 C CA . GLY A 1 92 ? -5.526 6.353 -7.815 1.00 92.75 92 GLY A CA 1
ATOM 716 C C . GLY A 1 92 ? -5.681 6.197 -6.300 1.00 92.75 92 GLY A C 1
ATOM 717 O O . GLY A 1 92 ? -6.756 5.825 -5.829 1.00 92.75 92 GLY A O 1
ATOM 718 N N . ALA A 1 93 ? -4.648 6.548 -5.531 1.00 91.38 93 ALA A N 1
ATOM 719 C CA . ALA A 1 93 ? -4.676 6.493 -4.073 1.00 91.38 93 ALA A CA 1
ATOM 720 C C . ALA A 1 93 ? -5.719 7.451 -3.471 1.00 91.38 93 ALA A C 1
ATOM 722 O O . ALA A 1 93 ? -6.500 7.050 -2.605 1.00 91.38 93 ALA A O 1
ATOM 723 N N . ILE A 1 94 ? -5.773 8.700 -3.948 1.00 94.69 94 ILE A N 1
ATOM 724 C CA . ILE A 1 94 ? -6.750 9.697 -3.487 1.00 94.69 94 ILE A CA 1
ATOM 725 C C . ILE A 1 94 ? -8.175 9.260 -3.836 1.00 94.69 94 ILE A C 1
ATOM 727 O O . ILE A 1 94 ? -9.055 9.305 -2.976 1.00 94.69 94 ILE A O 1
ATOM 731 N N . MET A 1 95 ? -8.409 8.798 -5.068 1.00 95.75 95 MET A N 1
ATOM 732 C CA . MET A 1 95 ? -9.727 8.320 -5.491 1.00 95.75 95 MET A CA 1
ATOM 733 C C . MET A 1 95 ? -10.183 7.110 -4.675 1.00 95.75 95 MET A C 1
ATOM 735 O O . MET A 1 95 ? -11.342 7.064 -4.270 1.00 95.75 95 MET A O 1
ATOM 739 N N . LEU A 1 96 ? -9.291 6.159 -4.383 1.00 91.50 96 LEU A N 1
ATOM 740 C CA . LEU A 1 96 ? -9.622 4.992 -3.564 1.00 91.50 96 LEU A CA 1
ATOM 741 C C . LEU A 1 96 ? -10.061 5.402 -2.152 1.00 91.50 96 LEU A C 1
ATOM 743 O O . LEU A 1 96 ? -11.088 4.930 -1.665 1.00 91.50 96 LEU A O 1
ATOM 747 N N . MET A 1 97 ? -9.321 6.312 -1.511 1.00 90.62 97 MET A N 1
ATOM 748 C CA . MET A 1 97 ? -9.688 6.837 -0.190 1.00 90.62 97 MET A CA 1
ATOM 749 C C . MET A 1 97 ? -11.005 7.617 -0.227 1.00 90.62 97 MET A C 1
ATOM 751 O O . MET A 1 97 ? -11.810 7.515 0.699 1.00 90.62 97 MET A O 1
ATOM 755 N N . PHE A 1 98 ? -11.244 8.372 -1.301 1.00 93.81 98 PHE A N 1
ATOM 756 C CA . PHE A 1 98 ? -12.492 9.100 -1.490 1.00 93.81 98 PHE A CA 1
ATOM 757 C C . PHE A 1 98 ? -13.688 8.148 -1.597 1.00 93.81 98 PHE A C 1
ATOM 759 O O . PHE A 1 98 ? -14.645 8.302 -0.841 1.00 93.81 98 PHE A O 1
ATOM 766 N N . ILE A 1 99 ? -13.616 7.135 -2.469 1.00 92.88 99 ILE A N 1
ATOM 767 C CA . ILE A 1 99 ? -14.685 6.139 -2.636 1.00 92.88 99 ILE A CA 1
ATOM 768 C C . ILE A 1 99 ? -14.944 5.391 -1.327 1.00 92.88 99 ILE A C 1
ATOM 770 O O . ILE A 1 99 ? -16.096 5.304 -0.906 1.00 92.88 99 ILE A O 1
ATOM 774 N N . ALA A 1 100 ? -13.895 4.963 -0.622 1.00 87.88 100 ALA A N 1
ATOM 775 C CA . ALA A 1 100 ? -14.046 4.344 0.695 1.00 87.88 100 ALA A CA 1
ATOM 776 C C . ALA A 1 100 ? -14.794 5.258 1.686 1.00 87.88 100 ALA A C 1
ATOM 778 O O . ALA A 1 100 ? -15.616 4.790 2.469 1.00 87.88 100 ALA A O 1
ATOM 779 N N . GLY A 1 101 ? -14.562 6.574 1.629 1.00 90.94 101 GLY A N 1
ATOM 780 C CA . GLY A 1 101 ? -15.314 7.557 2.409 1.00 90.94 101 GLY A CA 1
ATOM 781 C C . GLY A 1 101 ? -16.792 7.654 2.016 1.00 90.94 101 GLY A C 1
ATOM 782 O O . GLY A 1 101 ? -17.644 7.832 2.887 1.00 90.94 101 GLY A O 1
ATOM 783 N N . THR A 1 102 ? -17.114 7.504 0.726 1.00 92.69 102 THR A N 1
ATOM 784 C CA . THR A 1 102 ? -18.506 7.520 0.239 1.00 92.69 102 THR A CA 1
ATOM 785 C C . THR A 1 102 ? -19.316 6.290 0.656 1.00 92.69 102 THR A C 1
ATOM 787 O O . THR A 1 102 ? -20.539 6.374 0.731 1.00 92.69 102 THR A O 1
ATOM 790 N N . GLU A 1 103 ? -18.659 5.175 0.982 1.00 89.06 103 GLU A N 1
ATOM 791 C CA . GLU A 1 103 ? -19.309 3.934 1.432 1.00 89.06 103 GLU A CA 1
ATOM 792 C C . GLU A 1 103 ? -19.708 3.955 2.924 1.00 89.06 103 GLU A C 1
ATOM 794 O O . GLU A 1 103 ? -20.367 3.035 3.412 1.00 89.06 103 GLU A O 1
ATOM 799 N N . ILE A 1 104 ? -19.339 5.000 3.674 1.00 90.25 104 ILE A N 1
ATOM 800 C CA . ILE A 1 104 ? -19.585 5.085 5.120 1.00 90.25 104 ILE A CA 1
ATOM 801 C C . ILE A 1 104 ? -21.051 5.435 5.426 1.00 90.25 104 ILE A C 1
ATOM 803 O O . ILE A 1 104 ? -21.534 6.522 5.103 1.00 90.25 104 ILE A O 1
ATOM 807 N N . ASP A 1 105 ? -21.740 4.572 6.184 1.00 93.50 105 ASP A N 1
ATOM 808 C CA . ASP A 1 105 ? -23.052 4.894 6.764 1.00 93.50 105 ASP A CA 1
ATOM 809 C C . ASP A 1 105 ? -22.914 5.870 7.947 1.00 93.50 105 ASP A C 1
ATOM 811 O O . ASP A 1 105 ? -22.523 5.514 9.068 1.00 93.50 105 ASP A O 1
ATOM 815 N N . ILE A 1 106 ? -23.303 7.123 7.707 1.00 94.44 106 ILE A N 1
ATOM 816 C CA . ILE A 1 106 ? -23.227 8.202 8.695 1.00 94.44 106 ILE A CA 1
ATOM 817 C C . ILE A 1 106 ? -24.133 7.986 9.917 1.00 94.44 106 ILE A C 1
ATOM 819 O O . ILE A 1 106 ? -23.816 8.462 11.010 1.00 94.44 106 ILE A O 1
ATOM 823 N N . ASN A 1 107 ? -25.258 7.280 9.773 1.00 95.62 107 ASN A N 1
ATOM 824 C CA . ASN A 1 107 ? -26.178 7.027 10.881 1.00 95.62 107 ASN A CA 1
ATOM 825 C C . ASN A 1 107 ? -25.577 6.013 11.854 1.00 95.62 107 ASN A C 1
ATOM 827 O O . ASN A 1 107 ? -25.682 6.192 13.071 1.00 95.62 107 ASN A O 1
ATOM 831 N N . ILE A 1 108 ? -24.917 4.977 11.329 1.00 94.06 108 ILE A N 1
ATOM 832 C CA . ILE A 1 108 ? -24.184 3.998 12.141 1.00 94.06 108 ILE A CA 1
ATOM 833 C C . ILE A 1 108 ? -22.971 4.664 12.790 1.00 94.06 108 ILE A C 1
ATOM 835 O O . ILE A 1 108 ? -22.786 4.523 14.001 1.00 94.06 108 ILE A O 1
ATOM 839 N N . LEU A 1 109 ? -22.200 5.449 12.026 1.00 93.56 109 LEU A N 1
ATOM 840 C CA . LEU A 1 109 ? -21.030 6.154 12.548 1.00 93.56 109 LEU A CA 1
ATOM 841 C C . LEU A 1 109 ? -21.401 7.090 13.700 1.00 93.56 109 LEU A C 1
ATOM 843 O O . LEU A 1 109 ? -20.716 7.098 14.714 1.00 93.56 109 LEU A O 1
ATOM 847 N N . LYS A 1 110 ? -22.507 7.837 13.597 1.00 95.56 110 LYS A N 1
ATOM 848 C CA . LYS A 1 1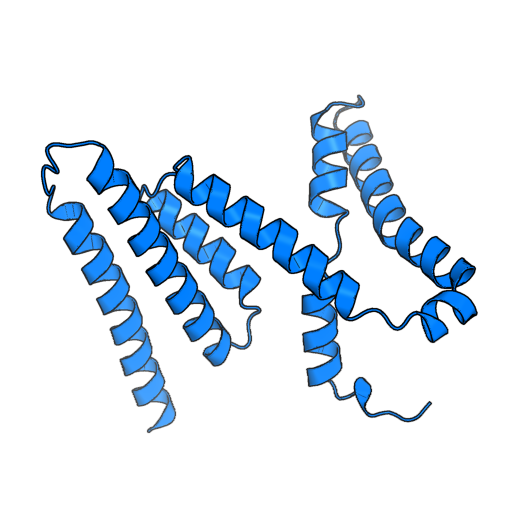10 ? -22.986 8.698 14.692 1.00 95.56 110 LYS A CA 1
ATOM 849 C C . LYS A 1 110 ? -23.381 7.900 15.934 1.00 95.56 110 LYS A C 1
ATOM 851 O O . LYS A 1 110 ? -23.058 8.315 17.044 1.00 95.56 110 LYS A O 1
ATOM 856 N N . LYS A 1 111 ? -24.063 6.763 15.760 1.00 96.75 111 LYS A N 1
ATOM 857 C CA . LYS A 1 111 ? -24.496 5.901 16.875 1.00 96.75 111 LYS A CA 1
ATOM 858 C C . LYS A 1 111 ? -23.321 5.246 17.602 1.00 96.75 111 LYS A C 1
ATOM 860 O O . LYS A 1 111 ? -23.389 5.109 18.816 1.00 96.75 111 LYS A O 1
ATOM 865 N N . LYS A 1 112 ? -22.275 4.851 16.870 1.00 95.44 112 LYS A N 1
ATOM 866 C CA . LYS A 1 112 ? -21.093 4.142 17.395 1.00 95.44 112 LYS A CA 1
ATOM 867 C C . LYS A 1 112 ? -19.816 4.980 17.345 1.00 95.44 112 LYS A C 1
ATOM 869 O O . LYS A 1 112 ? -18.720 4.440 17.247 1.00 95.44 112 LYS A O 1
ATOM 874 N N . PHE A 1 113 ? -19.935 6.307 17.365 1.00 94.62 113 PHE A N 1
ATOM 875 C CA . PHE A 1 113 ? -18.807 7.194 17.069 1.00 94.62 113 PHE A CA 1
ATOM 876 C C . PHE A 1 113 ? -17.623 6.969 18.012 1.00 94.62 113 PHE A C 1
ATOM 878 O O . PHE A 1 113 ? -16.479 6.919 17.567 1.00 94.62 113 PHE A O 1
ATOM 885 N N . LYS A 1 114 ? -17.898 6.805 19.312 1.00 95.94 114 LYS A N 1
ATOM 886 C CA . LYS A 1 114 ? -16.861 6.611 20.332 1.00 95.94 114 LYS A CA 1
ATOM 887 C C . LYS A 1 114 ? -16.151 5.277 20.143 1.00 95.94 114 LYS A C 1
ATOM 889 O O . LYS A 1 114 ? -14.925 5.233 20.169 1.00 95.94 114 LYS A O 1
ATOM 894 N N . GLU A 1 115 ? -16.913 4.214 19.921 1.00 95.12 115 GLU A N 1
ATOM 895 C CA . GLU A 1 115 ? -16.408 2.867 19.685 1.00 95.12 115 GLU A CA 1
ATOM 896 C C . GLU A 1 115 ? -15.594 2.816 18.390 1.00 95.12 115 GLU A C 1
ATOM 898 O O . GLU A 1 115 ? -14.474 2.316 18.394 1.00 95.12 115 GLU A O 1
ATOM 903 N N . SER A 1 116 ? -16.113 3.389 17.301 1.00 92.19 116 SER A N 1
ATOM 904 C CA . SER A 1 116 ? -15.440 3.453 16.002 1.00 92.19 116 SER A CA 1
ATOM 905 C C . SER A 1 116 ? -14.156 4.279 16.050 1.00 92.19 116 SER A C 1
ATOM 907 O O . SER A 1 116 ? -13.142 3.836 15.518 1.00 92.19 116 SER A O 1
ATOM 909 N N . MET A 1 117 ? -14.158 5.443 16.708 1.00 94.06 117 MET A N 1
ATOM 910 C CA . MET A 1 117 ? -12.947 6.257 16.869 1.00 94.06 117 MET A CA 1
ATOM 911 C C . MET A 1 117 ? -11.896 5.555 17.722 1.00 94.06 117 MET A C 1
ATOM 913 O O . MET A 1 117 ? -10.718 5.554 17.363 1.00 94.06 117 MET A O 1
ATOM 917 N N . LEU A 1 118 ? -12.307 4.943 18.833 1.00 96.00 118 LEU A N 1
ATOM 918 C CA . LEU A 1 118 ? -11.392 4.244 19.728 1.00 96.00 118 LEU A CA 1
ATOM 919 C C . LEU A 1 118 ? -10.793 3.011 19.048 1.00 96.00 118 LEU A C 1
ATOM 921 O O . LEU A 1 118 ? -9.574 2.868 19.022 1.00 96.00 118 LEU A O 1
ATOM 925 N N . LEU A 1 119 ? -11.622 2.158 18.440 1.00 92.56 119 LEU A N 1
ATOM 926 C CA . LEU A 1 119 ? -11.150 0.970 17.729 1.00 92.56 119 LEU A CA 1
ATOM 927 C C . LEU A 1 119 ? -10.299 1.340 16.514 1.00 92.56 119 LEU A C 1
ATOM 929 O O . LEU A 1 119 ? -9.212 0.792 16.358 1.00 92.56 119 LEU A O 1
ATOM 933 N N . GLY A 1 120 ? -10.740 2.298 15.694 1.00 89.62 120 GLY A N 1
ATOM 934 C CA . GLY A 1 120 ? -9.983 2.754 14.527 1.00 89.62 120 GLY A CA 1
ATOM 935 C C . GLY A 1 120 ? -8.609 3.304 14.908 1.00 89.62 120 GLY A C 1
ATOM 936 O O . GLY A 1 120 ? -7.606 2.947 14.292 1.00 89.62 120 GLY A O 1
ATOM 937 N N . SER A 1 121 ? -8.542 4.095 15.982 1.00 93.00 121 SER A N 1
ATOM 938 C CA . SER A 1 121 ? -7.272 4.628 16.486 1.00 93.00 121 SER A CA 1
ATOM 939 C C . SER A 1 121 ? -6.377 3.527 17.048 1.00 93.00 121 SER A C 1
ATOM 941 O O . SER A 1 121 ? -5.188 3.497 16.745 1.00 93.00 121 SER A O 1
ATOM 943 N N . LEU A 1 122 ? -6.922 2.601 17.845 1.00 95.00 122 LEU A N 1
ATOM 944 C CA . LEU A 1 122 ? -6.137 1.525 18.456 1.00 95.00 122 LEU A CA 1
ATOM 945 C C . LEU A 1 122 ? -5.588 0.540 17.422 1.00 95.00 122 LEU A C 1
ATOM 947 O O . LEU A 1 122 ? -4.440 0.123 17.555 1.00 95.00 122 LEU A O 1
ATOM 951 N N . ILE A 1 123 ? -6.361 0.205 16.386 1.00 92.31 123 ILE A N 1
ATOM 952 C CA . ILE A 1 123 ? -5.927 -0.711 15.320 1.00 92.31 123 ILE A CA 1
ATOM 953 C C . ILE A 1 123 ? -4.687 -0.176 14.592 1.00 92.31 123 ILE A C 1
ATOM 955 O O . ILE A 1 123 ? -3.849 -0.973 14.187 1.00 92.31 123 ILE A O 1
ATOM 959 N N . PHE A 1 124 ? -4.534 1.145 14.465 1.00 93.19 124 PHE A N 1
ATOM 960 C CA . PHE A 1 124 ? -3.317 1.751 13.921 1.00 93.19 124 PHE A CA 1
ATOM 961 C C . PHE A 1 124 ? -2.236 1.965 14.993 1.00 93.19 124 PHE A C 1
ATOM 963 O O . PHE A 1 124 ? -1.090 1.548 14.820 1.00 93.19 124 PHE A O 1
ATOM 970 N N . LEU A 1 125 ? -2.586 2.607 16.115 1.00 95.75 125 LEU A N 1
ATOM 971 C CA . LEU A 1 125 ? -1.624 3.040 17.132 1.00 95.75 125 LEU A CA 1
ATOM 972 C C . LEU A 1 125 ? -0.934 1.870 17.826 1.00 95.75 125 LEU A C 1
ATOM 974 O O . LEU A 1 125 ? 0.257 1.966 18.119 1.00 95.75 125 LEU A O 1
ATOM 978 N N . VAL A 1 126 ? -1.645 0.773 18.096 1.00 96.00 126 VAL A N 1
ATOM 979 C CA . VAL A 1 126 ? -1.061 -0.377 18.796 1.00 96.00 126 VAL A CA 1
ATOM 980 C C . VAL A 1 126 ? 0.033 -1.034 17.942 1.00 96.00 126 VAL A C 1
ATOM 982 O O . VAL A 1 126 ? 1.163 -1.102 18.428 1.00 96.00 126 VAL A O 1
ATOM 985 N N . PRO A 1 127 ? -0.201 -1.443 16.677 1.00 95.00 127 PRO A N 1
ATOM 986 C CA . PRO A 1 127 ? 0.872 -1.944 15.817 1.00 95.00 127 PRO A CA 1
ATOM 987 C C . PRO A 1 127 ? 1.966 -0.905 15.546 1.00 95.00 127 PRO A C 1
ATOM 989 O O . PRO A 1 127 ? 3.146 -1.238 15.654 1.00 95.00 127 PRO A O 1
ATOM 992 N N . PHE A 1 128 ? 1.603 0.355 15.267 1.00 96.62 128 PHE A N 1
ATOM 993 C CA . PHE A 1 128 ? 2.565 1.435 15.014 1.00 96.62 128 PHE A CA 1
ATOM 994 C C . PHE A 1 128 ? 3.554 1.604 16.175 1.00 96.62 128 PHE A C 1
ATOM 996 O O . PHE A 1 128 ? 4.772 1.568 15.973 1.00 96.62 128 PHE A O 1
ATOM 1003 N N . THR A 1 129 ? 3.042 1.767 17.400 1.00 96.94 129 THR A N 1
ATOM 1004 C CA . THR A 1 129 ? 3.881 1.973 18.588 1.00 96.94 129 THR A CA 1
ATOM 1005 C C . THR A 1 129 ? 4.667 0.720 18.935 1.00 96.94 129 THR A C 1
ATOM 1007 O O . THR A 1 129 ? 5.866 0.823 19.184 1.00 96.94 129 THR A O 1
ATOM 1010 N N . THR A 1 130 ? 4.037 -0.457 18.872 1.00 97.12 130 THR A N 1
ATOM 1011 C CA . THR A 1 130 ? 4.699 -1.735 19.162 1.00 97.12 130 THR A CA 1
ATOM 1012 C C . THR A 1 130 ? 5.900 -1.930 18.244 1.00 97.12 130 THR A C 1
ATOM 1014 O O . THR A 1 130 ? 7.012 -2.100 18.730 1.00 97.12 130 THR A O 1
ATOM 1017 N N . LEU A 1 131 ? 5.723 -1.809 16.927 1.00 97.19 131 LEU A N 1
ATOM 1018 C CA . LEU A 1 131 ? 6.800 -2.026 15.957 1.00 97.19 131 LEU A CA 1
ATOM 1019 C C . LEU A 1 131 ? 7.893 -0.957 16.041 1.00 97.19 131 LEU A C 1
ATOM 1021 O O . LEU A 1 131 ? 9.081 -1.286 15.983 1.00 97.19 131 LEU A O 1
ATOM 1025 N N . THR A 1 132 ? 7.510 0.307 16.243 1.00 97.50 132 THR A N 1
ATOM 1026 C CA . THR A 1 132 ? 8.467 1.407 16.432 1.00 97.50 132 THR A CA 1
ATOM 1027 C C . THR A 1 132 ? 9.339 1.165 17.663 1.00 97.50 132 THR A C 1
ATOM 1029 O O . THR A 1 132 ? 10.565 1.277 17.582 1.00 97.50 132 THR A O 1
ATOM 1032 N N . ILE A 1 133 ? 8.727 0.799 18.794 1.00 97.62 133 ILE A N 1
ATOM 1033 C CA . ILE A 1 133 ? 9.432 0.527 20.050 1.00 97.62 133 ILE A CA 1
ATOM 1034 C C . ILE A 1 133 ? 10.289 -0.728 19.913 1.00 97.62 133 ILE A C 1
ATOM 1036 O O . ILE A 1 133 ? 11.463 -0.684 20.266 1.00 97.62 133 ILE A O 1
ATOM 1040 N N . THR A 1 134 ? 9.763 -1.824 19.362 1.00 97.25 134 THR A N 1
ATOM 1041 C CA . THR A 1 134 ? 10.526 -3.068 19.182 1.00 97.25 134 THR A CA 1
ATOM 1042 C C . THR A 1 134 ? 11.782 -2.834 18.343 1.00 97.25 134 THR A C 1
ATOM 1044 O O . THR A 1 134 ? 12.867 -3.257 18.742 1.00 97.25 134 THR A O 1
ATOM 1047 N N . HIS A 1 135 ? 11.679 -2.106 17.226 1.00 97.25 135 HIS A N 1
ATOM 1048 C CA . HIS A 1 135 ? 12.853 -1.776 16.416 1.00 97.25 135 HIS A CA 1
ATOM 1049 C C . HIS A 1 135 ? 13.806 -0.810 17.134 1.00 97.25 135 HIS A C 1
ATOM 1051 O O . HIS A 1 135 ? 15.022 -0.988 17.069 1.00 97.25 135 HIS A O 1
ATOM 1057 N N . ALA A 1 136 ? 13.279 0.189 17.851 1.00 97.06 136 ALA A N 1
ATOM 1058 C CA . ALA A 1 136 ? 14.097 1.120 18.625 1.00 97.06 136 ALA A CA 1
ATOM 1059 C C . ALA A 1 136 ? 14.875 0.419 19.750 1.00 97.06 136 ALA A C 1
ATOM 1061 O O . ALA A 1 136 ? 16.059 0.691 19.925 1.00 97.06 136 ALA A O 1
ATOM 1062 N N . VAL A 1 137 ? 14.249 -0.519 20.465 1.00 97.12 137 VAL A N 1
ATOM 1063 C CA . VAL A 1 137 ? 14.902 -1.345 21.491 1.00 97.12 137 VAL A CA 1
ATOM 1064 C C . VAL A 1 137 ? 15.963 -2.239 20.856 1.00 97.12 137 VAL A C 1
ATOM 1066 O O . VAL A 1 137 ? 17.080 -2.301 21.360 1.00 97.12 137 VAL A O 1
ATOM 1069 N N . TRP A 1 138 ? 15.661 -2.873 19.719 1.00 96.06 138 TRP A N 1
ATOM 1070 C CA . TRP A 1 138 ? 16.624 -3.723 19.015 1.00 96.06 138 TRP A CA 1
ATOM 1071 C C . TRP A 1 138 ? 17.859 -2.953 18.525 1.00 96.06 138 TRP A C 1
ATOM 1073 O O . TRP A 1 138 ? 18.979 -3.452 18.615 1.00 96.06 138 TRP A O 1
ATOM 1083 N N . LYS A 1 139 ? 17.675 -1.723 18.036 1.00 94.81 139 LYS A N 1
ATOM 1084 C CA . LYS A 1 139 ? 18.775 -0.839 17.621 1.00 94.81 139 LYS A CA 1
ATOM 1085 C C . LYS A 1 139 ? 19.422 -0.066 18.773 1.00 94.81 139 LYS A C 1
ATOM 1087 O O . LYS A 1 139 ? 20.466 0.542 18.559 1.00 94.81 139 LYS A O 1
ATOM 1092 N N . GLY A 1 140 ? 18.815 -0.066 19.959 1.00 94.88 140 GLY A N 1
ATOM 1093 C CA . GLY A 1 140 ? 19.244 0.718 21.119 1.00 94.88 140 GLY A CA 1
ATOM 1094 C C . GLY A 1 140 ? 18.951 2.223 21.030 1.00 94.88 140 GLY A C 1
ATOM 1095 O O . GLY A 1 140 ? 19.382 2.971 21.902 1.00 94.88 140 GLY A O 1
ATOM 1096 N N . ALA A 1 141 ? 18.238 2.686 19.998 1.00 94.75 141 ALA A N 1
ATOM 1097 C CA . ALA A 1 141 ? 17.878 4.090 19.815 1.00 94.75 141 ALA A CA 1
ATOM 1098 C C . ALA A 1 141 ? 16.626 4.251 18.940 1.00 94.75 141 ALA A C 1
ATOM 1100 O O . ALA A 1 141 ? 16.384 3.476 18.009 1.00 94.75 141 ALA A O 1
ATOM 1101 N N . LEU A 1 142 ? 15.852 5.309 19.195 1.00 95.81 142 LEU A N 1
ATOM 1102 C CA . LEU A 1 142 ? 14.764 5.716 18.310 1.00 95.81 142 LEU A CA 1
ATOM 1103 C C . LEU A 1 142 ? 15.351 6.369 17.054 1.00 95.81 142 LEU A C 1
ATOM 1105 O O . LEU A 1 142 ? 16.051 7.375 17.133 1.00 95.81 142 LEU A O 1
ATOM 1109 N N . THR A 1 143 ? 15.055 5.796 15.891 1.00 96.19 143 THR A N 1
ATOM 1110 C CA . THR A 1 143 ? 15.538 6.290 14.596 1.00 96.19 143 THR A CA 1
ATOM 1111 C C . THR A 1 143 ? 14.369 6.572 13.661 1.00 96.19 143 THR A C 1
ATOM 1113 O O . THR A 1 143 ? 13.273 6.041 13.849 1.00 96.19 143 THR A O 1
ATOM 1116 N N . HIS A 1 144 ? 14.616 7.345 12.600 1.00 96.62 144 HIS A N 1
ATOM 1117 C CA . HIS A 1 144 ? 13.650 7.526 11.512 1.00 96.62 144 HIS A CA 1
ATOM 1118 C C . HIS A 1 144 ? 13.190 6.178 10.935 1.00 96.62 144 HIS A C 1
ATOM 1120 O O . HIS A 1 144 ? 12.007 5.999 10.672 1.00 96.62 144 HIS A O 1
ATOM 1126 N N . ALA A 1 145 ? 14.092 5.194 10.829 1.00 95.12 145 ALA A N 1
ATOM 1127 C CA . ALA A 1 145 ? 13.754 3.846 10.376 1.00 95.12 145 ALA A CA 1
ATOM 1128 C C . ALA A 1 145 ? 12.762 3.132 11.313 1.00 95.12 145 ALA A C 1
ATOM 1130 O O . ALA A 1 145 ? 11.875 2.437 10.827 1.00 95.12 145 ALA A O 1
ATOM 1131 N N . SER A 1 146 ? 12.862 3.334 12.634 1.00 96.44 146 SER A N 1
ATOM 1132 C CA . SER A 1 146 ? 11.897 2.777 13.595 1.00 96.44 146 SER A CA 1
ATOM 1133 C C . SER A 1 146 ? 10.485 3.308 13.342 1.00 96.44 146 SER A C 1
ATOM 1135 O O . SER A 1 146 ? 9.533 2.534 13.321 1.00 96.44 146 SER A O 1
ATOM 1137 N N . ILE A 1 147 ? 10.360 4.618 13.114 1.00 96.12 147 ILE A N 1
ATOM 1138 C CA . ILE A 1 147 ? 9.070 5.271 12.854 1.00 96.12 147 ILE A CA 1
ATOM 1139 C C . ILE A 1 147 ? 8.519 4.834 11.491 1.00 96.12 147 ILE A C 1
ATOM 1141 O O . ILE A 1 147 ? 7.345 4.487 11.387 1.00 96.12 147 ILE A O 1
ATOM 1145 N N . LEU A 1 148 ? 9.368 4.795 10.457 1.00 96.00 148 LEU A N 1
ATOM 1146 C CA . LEU A 1 148 ? 8.982 4.335 9.120 1.00 96.00 148 LEU A CA 1
ATOM 1147 C C . LEU A 1 148 ? 8.485 2.887 9.136 1.00 96.00 148 LEU A C 1
ATOM 1149 O O . LEU A 1 148 ? 7.475 2.597 8.504 1.00 96.00 148 LEU A O 1
ATOM 1153 N N . LEU A 1 149 ? 9.142 1.997 9.888 1.00 95.56 149 LEU A N 1
ATOM 1154 C CA . LEU A 1 149 ? 8.688 0.616 10.064 1.00 95.56 149 LEU A CA 1
ATOM 1155 C C . LEU A 1 149 ? 7.295 0.564 10.703 1.00 95.56 149 LEU A C 1
ATOM 1157 O O . LEU A 1 149 ? 6.425 -0.160 10.221 1.00 95.56 149 LEU A O 1
ATOM 1161 N N . GLY A 1 150 ? 7.082 1.348 11.764 1.00 95.69 150 GLY A N 1
ATOM 1162 C CA . GLY A 1 150 ? 5.786 1.445 12.428 1.00 95.69 150 GLY A CA 1
ATOM 1163 C C . GLY A 1 150 ? 4.681 1.926 11.489 1.00 95.69 150 GLY A C 1
ATOM 1164 O O . GLY A 1 150 ? 3.596 1.353 11.491 1.00 95.69 150 GLY A O 1
ATOM 1165 N N . ILE A 1 151 ? 4.942 2.952 10.672 1.00 94.56 151 ILE A N 1
ATOM 1166 C CA . ILE A 1 151 ? 3.961 3.480 9.708 1.00 94.56 151 ILE A CA 1
ATOM 1167 C C . ILE A 1 151 ? 3.685 2.453 8.606 1.00 94.56 151 ILE A C 1
ATOM 1169 O O . ILE A 1 151 ? 2.525 2.172 8.310 1.00 94.56 151 ILE A O 1
ATOM 1173 N N . ALA A 1 152 ? 4.739 1.869 8.029 1.00 92.44 152 ALA A N 1
ATOM 1174 C CA . ALA A 1 152 ? 4.639 0.952 6.895 1.00 92.44 152 ALA A CA 1
ATOM 1175 C C . ALA A 1 152 ? 3.836 -0.315 7.219 1.00 92.44 152 ALA A C 1
ATOM 1177 O O . ALA A 1 152 ? 3.117 -0.821 6.362 1.00 92.44 152 ALA A O 1
ATOM 1178 N N . LEU A 1 153 ? 3.953 -0.825 8.447 1.00 92.06 153 LEU A N 1
ATOM 1179 C CA . LEU A 1 153 ? 3.286 -2.055 8.881 1.00 92.06 153 LEU A CA 1
ATOM 1180 C C . LEU A 1 153 ? 2.040 -1.811 9.747 1.00 92.06 153 LEU A C 1
ATOM 1182 O O . LEU A 1 153 ? 1.290 -2.749 10.004 1.00 92.06 153 LEU A O 1
ATOM 1186 N N . GLY A 1 154 ? 1.821 -0.581 10.224 1.00 91.25 154 GLY A N 1
ATOM 1187 C CA . GLY A 1 154 ? 0.691 -0.238 11.093 1.00 91.25 154 GLY A CA 1
ATOM 1188 C C . GLY A 1 154 ? -0.617 0.042 10.352 1.00 91.25 154 GLY A C 1
ATOM 1189 O O . GLY A 1 154 ? -1.691 -0.050 10.946 1.00 91.25 154 GLY A O 1
ATOM 1190 N N . ALA A 1 155 ? -0.556 0.373 9.060 1.00 85.12 155 ALA A N 1
ATOM 1191 C CA . ALA A 1 155 ? -1.746 0.563 8.238 1.00 85.12 155 ALA A CA 1
ATOM 1192 C C . ALA A 1 155 ? -2.422 -0.789 7.940 1.00 85.12 155 ALA A C 1
ATOM 1194 O O . ALA A 1 155 ? -1.803 -1.701 7.395 1.00 85.12 155 ALA A O 1
ATOM 1195 N N . THR A 1 156 ? -3.705 -0.922 8.283 1.00 85.12 156 THR A N 1
ATOM 1196 C CA . THR A 1 156 ? -4.486 -2.147 8.043 1.00 85.12 156 THR A CA 1
ATOM 1197 C C . THR A 1 156 ? -5.367 -2.011 6.801 1.00 85.12 156 THR A C 1
ATOM 1199 O O . THR A 1 156 ? -5.866 -0.929 6.497 1.00 85.12 156 THR A O 1
ATOM 1202 N N . SER A 1 157 ? -5.570 -3.114 6.070 1.00 79.88 157 SER A N 1
ATOM 1203 C CA . SER A 1 157 ? -6.411 -3.149 4.865 1.00 79.88 157 SER A CA 1
ATOM 1204 C C . SER A 1 157 ? -7.734 -3.864 5.137 1.00 79.88 157 SER A C 1
ATOM 1206 O O . SER A 1 157 ? -7.799 -5.094 5.176 1.00 79.88 157 SER A O 1
ATOM 1208 N N . VAL A 1 158 ? -8.809 -3.087 5.300 1.00 77.88 158 VAL A N 1
ATOM 1209 C CA . VAL A 1 158 ? -10.172 -3.619 5.481 1.00 77.88 158 VAL A CA 1
ATOM 1210 C C . VAL A 1 158 ? -10.668 -4.328 4.218 1.00 77.88 158 VAL A C 1
ATOM 1212 O O . VAL A 1 158 ? -11.421 -5.288 4.331 1.00 77.88 158 VAL A O 1
ATOM 1215 N N . ALA A 1 159 ? -10.199 -3.930 3.030 1.00 71.81 159 ALA A N 1
ATOM 1216 C CA . ALA A 1 159 ? -10.596 -4.538 1.759 1.00 71.81 159 ALA A CA 1
ATOM 1217 C C . ALA A 1 159 ? -10.314 -6.051 1.715 1.00 71.81 159 ALA A C 1
ATOM 1219 O O . ALA A 1 159 ? -11.189 -6.830 1.343 1.00 71.81 159 ALA A O 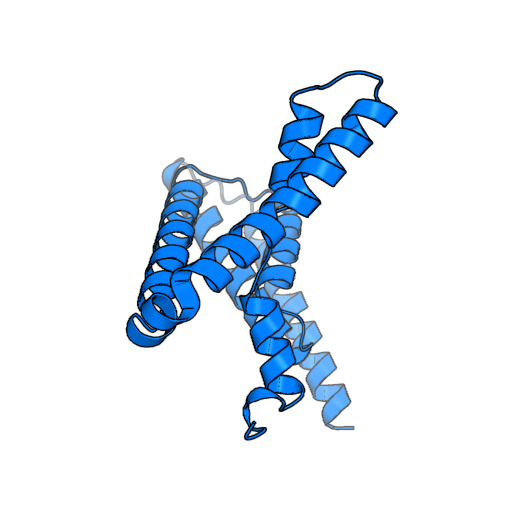1
ATOM 1220 N N . VAL A 1 160 ? -9.131 -6.482 2.173 1.00 69.88 160 VAL A N 1
ATOM 1221 C CA . VAL A 1 160 ? -8.764 -7.911 2.232 1.00 69.88 160 VAL A CA 1
ATOM 1222 C C . VAL A 1 160 ? -9.612 -8.661 3.265 1.00 69.88 160 VAL A C 1
ATOM 1224 O O . VAL A 1 160 ? -10.036 -9.794 3.038 1.00 69.88 160 VAL A O 1
ATOM 1227 N N . VAL A 1 161 ? -9.898 -8.028 4.404 1.00 76.62 161 VAL A N 1
ATOM 1228 C CA . VAL A 1 161 ? -10.749 -8.627 5.441 1.00 76.62 161 VAL A CA 1
ATOM 1229 C C . VAL A 1 161 ? -12.183 -8.779 4.936 1.00 76.62 161 VAL A C 1
ATOM 1231 O O . VAL A 1 161 ? -12.784 -9.830 5.133 1.00 76.62 161 VAL A O 1
ATOM 1234 N N . TYR A 1 162 ? -12.719 -7.774 4.242 1.00 72.56 162 TYR A N 1
ATOM 1235 C CA . TYR A 1 162 ? -14.067 -7.804 3.680 1.00 72.56 162 TYR A CA 1
ATOM 1236 C C . TYR A 1 162 ? -14.234 -8.934 2.661 1.00 72.56 162 TYR A C 1
ATOM 1238 O O . TYR A 1 162 ? -15.210 -9.677 2.746 1.00 72.56 162 TYR A O 1
ATOM 1246 N N . THR A 1 163 ? -13.259 -9.130 1.763 1.00 69.75 163 THR A N 1
ATOM 1247 C CA . THR A 1 163 ? -13.288 -10.258 0.817 1.00 69.75 163 THR A CA 1
ATOM 1248 C C . THR A 1 163 ? -13.343 -11.604 1.537 1.00 69.75 163 THR A C 1
ATOM 1250 O O . THR A 1 163 ? -14.160 -12.450 1.191 1.00 69.75 163 THR A O 1
ATOM 1253 N N . ILE A 1 164 ? -12.565 -11.777 2.612 1.00 74.38 164 ILE A N 1
ATOM 1254 C CA . ILE A 1 164 ? -12.570 -13.018 3.399 1.00 74.38 164 ILE A CA 1
ATOM 1255 C C . ILE A 1 164 ? -13.899 -13.195 4.150 1.00 74.38 164 ILE A C 1
ATOM 1257 O O . ILE A 1 164 ? -14.451 -14.291 4.186 1.00 74.38 164 ILE A O 1
ATOM 1261 N N . LEU A 1 165 ? -14.439 -12.135 4.756 1.00 77.12 165 LEU A N 1
ATOM 1262 C CA . LEU A 1 165 ? -15.717 -12.200 5.475 1.00 77.12 165 LEU A CA 1
ATOM 1263 C C . LEU A 1 165 ? -16.889 -12.536 4.547 1.00 77.12 165 LEU A C 1
ATOM 1265 O O . LEU A 1 165 ? -17.811 -13.246 4.958 1.00 77.12 165 LEU A O 1
ATOM 1269 N N . TYR A 1 166 ? -16.843 -12.036 3.312 1.00 71.50 166 TYR A N 1
ATOM 1270 C CA . TYR A 1 166 ? -17.790 -12.392 2.265 1.00 71.50 166 TYR A CA 1
ATOM 1271 C C . TYR A 1 166 ? -17.664 -13.875 1.889 1.00 71.50 166 TYR A C 1
ATOM 1273 O O . TYR A 1 166 ? -18.669 -14.586 1.877 1.00 71.50 166 TYR A O 1
ATOM 1281 N N . ASP A 1 167 ? -16.437 -14.362 1.682 1.00 73.06 167 ASP A N 1
ATOM 1282 C CA . ASP A 1 167 ? -16.161 -15.761 1.331 1.00 73.06 167 ASP A CA 1
ATOM 1283 C C . ASP A 1 167 ? -16.596 -16.751 2.425 1.00 73.06 167 ASP A C 1
ATOM 1285 O O . ASP A 1 167 ? -17.120 -17.823 2.121 1.00 73.06 167 ASP A O 1
ATOM 1289 N N . ILE A 1 168 ? -16.429 -16.397 3.706 1.00 80.31 168 ILE A N 1
ATOM 1290 C CA . ILE A 1 168 ? -16.842 -17.237 4.850 1.00 80.31 168 ILE A CA 1
ATOM 1291 C C . ILE A 1 168 ? -18.360 -17.093 5.135 1.00 80.31 168 ILE A C 1
ATOM 1293 O O . ILE A 1 168 ? -18.888 -17.696 6.067 1.00 80.31 168 ILE A O 1
ATOM 1297 N N . LEU A 1 169 ? -19.104 -16.329 4.322 1.00 66.75 169 LEU A N 1
ATOM 1298 C CA . LEU A 1 169 ? -20.554 -16.094 4.431 1.00 66.75 169 LEU A CA 1
ATOM 1299 C C . LEU A 1 169 ? -21.036 -15.476 5.760 1.00 66.75 169 LEU A C 1
ATOM 1301 O O . LEU A 1 169 ? -22.242 -15.404 6.008 1.00 66.75 169 LEU A O 1
ATOM 1305 N N . ILE A 1 170 ? -20.132 -14.967 6.604 1.00 65.38 170 ILE A N 1
ATOM 1306 C CA . ILE A 1 170 ? -20.492 -14.389 7.912 1.00 65.38 170 ILE A CA 1
ATOM 1307 C C . ILE A 1 170 ? -21.330 -13.112 7.738 1.00 65.38 170 ILE A C 1
ATOM 1309 O O . ILE A 1 170 ? -22.161 -12.804 8.590 1.00 65.38 170 ILE A O 1
ATOM 1313 N N . LEU A 1 171 ? -21.197 -12.414 6.602 1.00 59.09 171 LEU A N 1
ATOM 1314 C CA . LEU A 1 171 ? -22.011 -11.235 6.271 1.00 59.09 171 LEU A CA 1
ATOM 1315 C C . LEU A 1 171 ? -23.522 -11.513 6.143 1.00 59.09 171 LEU A C 1
ATOM 1317 O O . LEU A 1 171 ? -24.299 -10.565 6.200 1.00 59.09 171 LEU A O 1
ATOM 1321 N N . TYR A 1 172 ? -23.948 -12.774 5.991 1.00 56.25 172 TYR A N 1
ATOM 1322 C CA . TYR A 1 172 ? -25.369 -13.151 5.926 1.00 56.25 172 TYR A CA 1
ATOM 1323 C C . TYR A 1 172 ? -25.937 -13.659 7.257 1.00 56.25 172 TYR A C 1
ATOM 1325 O O . TYR A 1 172 ? -27.115 -14.010 7.313 1.00 56.25 172 TYR A O 1
ATOM 1333 N N . SER A 1 173 ? -25.136 -13.719 8.325 1.00 47.41 173 SER A N 1
ATOM 1334 C CA . SER A 1 173 ? -25.634 -14.137 9.636 1.00 47.41 173 SER A CA 1
ATOM 1335 C C . SER A 1 173 ? -26.454 -13.006 10.268 1.00 47.41 173 SER A C 1
ATOM 1337 O O . SER A 1 173 ? -25.887 -11.948 10.552 1.00 47.41 173 SER A O 1
ATOM 1339 N N . PRO A 1 174 ? -27.758 -13.201 10.536 1.00 41.72 174 PRO A N 1
ATOM 1340 C CA . PRO A 1 174 ? -28.541 -12.242 11.296 1.00 41.72 174 PRO A CA 1
ATOM 1341 C C . PRO A 1 174 ? -28.137 -12.376 12.768 1.00 41.72 174 PRO A C 1
ATOM 1343 O O . PRO A 1 174 ? -28.474 -13.363 13.421 1.00 41.72 174 PRO A O 1
ATOM 1346 N N . LEU A 1 175 ? -27.370 -11.412 13.272 1.00 41.81 175 LEU A N 1
ATOM 1347 C CA . LEU A 1 175 ? -27.275 -11.137 14.706 1.00 41.81 175 LEU A CA 1
ATOM 1348 C C . LEU A 1 175 ? -28.134 -9.915 15.024 1.00 41.81 175 LEU A C 1
ATOM 1350 O O . LEU A 1 175 ? -28.030 -8.922 14.270 1.00 41.81 175 LEU A O 1
#

Radius of gyration: 21.57 Å; chains: 1; bounding box: 48×45×52 Å

Secondary structure (DSSP, 8-state):
-HHHHHHHHHHHHHHHHHHHHHHHHHT----SSHHHHHHHHHHHHHHHHHHHHHHHHHH---HHHHHHHHHHHHHHTT----HHHHHHHHHHHHHHHHHHHHT--HHHHHHTHHHHHHHHHHHHHHHHHHHHHHHHHHHTS--HHHHHHHHHHH---HHHHHHHHHHTTGGG---